Protein AF-A0A937J1R3-F1 (afdb_monomer_lite)

Secondary structure (DSSP, 8-state):
----TT-EEEETTT--EEE--TTS-------TTPEEEEE-TTB--EEEEPPTT--SS---------B-----------S-SSHHHHHHHHHHPPPPPPHHHHHHHHH-HHHHHHHHHHSPP-HHHHHHHHHHHHHHHHHTTTSPPPPGGG-HHHHHHHHHHHHHTTT----

Sequence (171 aa):
MQPVPYCSITDKVTKRGTISDYFGYFSFVAKKSDTIIFSSVGYKKSSFTIPDTLTTNKYSLIHVMYQDTIMLETFVIYPWPSKEQFAKAFVETPIPNDDYKRAMNNLAREKLNERMEFTAMDGAMNFKWQQQQIQNKLYYAGQYAPNSLLNPFAWAQFIKAWKRGDFKSNK

Radius of gyration: 43.8 Å; chains: 1; bounding box: 57×66×116 Å

Structure (mmCIF, N/CA/C/O backbone):
data_AF-A0A937J1R3-F1
#
_entry.id   AF-A0A937J1R3-F1
#
loop_
_atom_site.group_PDB
_atom_site.id
_atom_site.type_symbol
_atom_site.label_atom_id
_atom_site.label_alt_id
_atom_site.label_comp_id
_atom_site.label_asym_id
_atom_site.label_entity_id
_atom_site.label_seq_id
_atom_site.pdbx_PDB_ins_code
_atom_site.Cartn_x
_atom_site.Cartn_y
_atom_site.Cartn_z
_atom_site.occupancy
_atom_site.B_iso_or_equiv
_atom_site.auth_seq_id
_atom_site.auth_comp_id
_atom_site.auth_asym_id
_atom_site.auth_atom_id
_atom_site.pdbx_PDB_model_num
ATOM 1 N N . MET A 1 1 ? 4.090 6.593 25.241 1.00 72.56 1 MET A N 1
ATOM 2 C CA . MET A 1 1 ? 2.957 6.027 24.477 1.00 72.56 1 MET A CA 1
ATOM 3 C C . MET A 1 1 ? 2.752 6.899 23.257 1.00 72.56 1 MET A C 1
ATOM 5 O O . MET A 1 1 ? 2.648 8.105 23.428 1.00 72.56 1 MET A O 1
ATOM 9 N N . GLN A 1 2 ? 2.780 6.323 22.057 1.00 88.06 2 GLN A N 1
ATOM 10 C CA . GLN A 1 2 ? 2.481 7.049 20.819 1.00 88.06 2 GLN A CA 1
ATOM 11 C C . GLN A 1 2 ? 1.031 6.757 20.409 1.00 88.06 2 GLN A C 1
ATOM 13 O O . GLN A 1 2 ? 0.585 5.622 20.604 1.00 88.06 2 GLN A O 1
ATOM 18 N N . PRO A 1 3 ? 0.289 7.748 19.886 1.00 92.50 3 PRO A N 1
ATOM 19 C CA . PRO A 1 3 ? -1.047 7.508 19.356 1.00 92.50 3 PRO A CA 1
ATOM 20 C C . PRO A 1 3 ? -0.976 6.589 18.132 1.00 92.50 3 PRO A C 1
ATOM 22 O O . PRO A 1 3 ? -0.017 6.648 17.363 1.00 92.50 3 PRO A O 1
ATOM 25 N N . VAL A 1 4 ? -1.997 5.748 17.952 1.00 93.00 4 VAL A N 1
ATOM 26 C CA . VAL A 1 4 ? -2.146 4.901 16.759 1.00 93.00 4 VAL A CA 1
ATOM 27 C C . VAL A 1 4 ? -3.181 5.555 15.836 1.00 93.00 4 VAL A C 1
ATOM 29 O O . VAL A 1 4 ? -4.386 5.422 16.089 1.00 93.00 4 VAL A O 1
ATOM 32 N N . PRO A 1 5 ? -2.745 6.293 14.799 1.00 94.12 5 PRO A N 1
ATOM 33 C CA . PRO A 1 5 ? -3.660 6.931 13.865 1.00 94.12 5 PRO A CA 1
ATOM 34 C C . PRO A 1 5 ? -4.308 5.899 12.942 1.00 94.12 5 PRO A C 1
ATOM 36 O O . PRO A 1 5 ? -3.732 4.841 12.677 1.00 94.12 5 PRO A O 1
ATOM 39 N N . TYR A 1 6 ? -5.498 6.222 12.434 1.00 95.06 6 TYR A N 1
ATOM 40 C CA . TYR A 1 6 ? -6.213 5.430 11.425 1.00 95.06 6 TYR A CA 1
ATOM 41 C C . TYR A 1 6 ? -6.408 3.945 11.784 1.00 95.06 6 TYR A C 1
ATOM 43 O O . TYR A 1 6 ? -6.488 3.077 10.913 1.00 95.06 6 TYR A O 1
ATOM 51 N N . CYS A 1 7 ? -6.502 3.636 13.076 1.00 95.44 7 CYS A N 1
ATOM 52 C CA . CYS A 1 7 ? -6.819 2.304 13.569 1.00 95.44 7 CYS A CA 1
ATOM 53 C C . CYS A 1 7 ? -8.267 1.961 13.207 1.00 95.44 7 CYS A C 1
ATOM 55 O O . CYS A 1 7 ? -9.156 2.791 13.376 1.00 95.44 7 CYS A O 1
ATOM 57 N N . SER A 1 8 ? -8.517 0.741 12.734 1.00 96.62 8 SER A N 1
ATOM 58 C CA . SER A 1 8 ? -9.870 0.242 12.495 1.00 96.62 8 SER A CA 1
ATOM 59 C C . SER A 1 8 ? -10.450 -0.328 13.788 1.0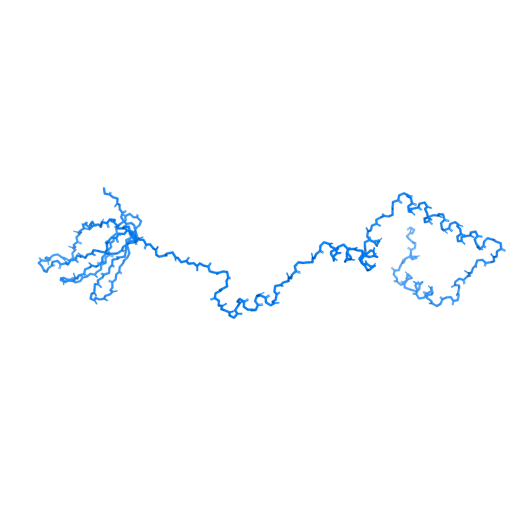0 96.62 8 SER A C 1
ATOM 61 O O . SER A 1 8 ? -9.870 -1.236 14.390 1.00 96.62 8 SER A O 1
ATOM 63 N N . ILE A 1 9 ? -11.603 0.202 14.197 1.00 96.69 9 ILE A N 1
ATOM 64 C CA . ILE A 1 9 ? -12.347 -0.200 15.391 1.00 96.69 9 ILE A CA 1
ATOM 65 C C . ILE A 1 9 ? -13.675 -0.784 14.934 1.00 96.69 9 ILE A C 1
ATOM 67 O O . ILE A 1 9 ? -14.495 -0.072 14.363 1.00 96.69 9 ILE A O 1
ATOM 71 N N . THR A 1 10 ? -13.898 -2.075 15.169 1.00 96.75 10 THR A N 1
ATOM 72 C CA . THR A 1 10 ? -15.092 -2.777 14.677 1.00 96.75 10 THR A CA 1
ATOM 73 C C . THR A 1 10 ? -15.712 -3.636 15.765 1.00 96.75 10 THR A C 1
ATOM 75 O O . THR A 1 10 ? -15.023 -4.407 16.425 1.00 96.75 10 THR A O 1
ATOM 78 N N . ASP A 1 11 ? -17.027 -3.567 15.921 1.00 96.31 11 ASP A N 1
ATOM 79 C CA . ASP A 1 11 ? -17.785 -4.510 16.733 1.00 96.31 11 ASP A CA 1
ATOM 80 C C . ASP A 1 11 ? -17.866 -5.877 16.030 1.00 96.31 11 ASP A C 1
ATOM 82 O O . ASP A 1 11 ? -18.302 -6.009 14.879 1.00 96.31 11 ASP A O 1
ATOM 86 N N . LYS A 1 12 ? -17.442 -6.923 16.742 1.00 94.50 12 LYS A N 1
ATOM 87 C CA . LYS A 1 12 ? -17.405 -8.304 16.259 1.00 94.50 12 LYS A CA 1
ATOM 88 C C . LYS A 1 12 ? -18.774 -8.812 15.805 1.00 94.50 12 LYS A C 1
ATOM 90 O O . LYS A 1 12 ? -18.808 -9.580 14.834 1.00 94.50 12 LYS A O 1
ATOM 95 N N . VAL A 1 13 ? -19.851 -8.423 16.491 1.00 92.44 13 VAL A N 1
ATOM 96 C CA . VAL A 1 13 ? -21.213 -8.930 16.269 1.00 92.44 13 VAL A CA 1
ATOM 97 C C . VAL A 1 13 ? -21.905 -8.122 15.183 1.00 92.44 13 VAL A C 1
ATOM 99 O O . VAL A 1 13 ? -22.279 -8.680 14.154 1.00 92.44 13 VAL A O 1
ATOM 102 N N . THR A 1 14 ? -22.042 -6.808 15.371 1.00 92.88 14 THR A N 1
ATOM 103 C CA . THR A 1 14 ? -22.800 -5.971 14.427 1.00 92.88 14 THR A CA 1
ATOM 104 C C . THR A 1 14 ? -22.035 -5.638 13.149 1.00 92.88 14 THR A C 1
ATOM 106 O O . THR A 1 14 ? -22.639 -5.134 12.202 1.00 92.88 14 THR A O 1
ATOM 109 N N . LYS A 1 15 ? -20.716 -5.890 13.114 1.00 92.06 15 LYS A N 1
ATOM 110 C CA . LYS A 1 15 ? -19.796 -5.482 12.034 1.00 92.06 15 LYS A CA 1
ATOM 111 C C . LYS A 1 15 ? -19.783 -3.976 11.769 1.00 92.06 15 LYS A C 1
ATOM 113 O O . LYS A 1 15 ? -19.233 -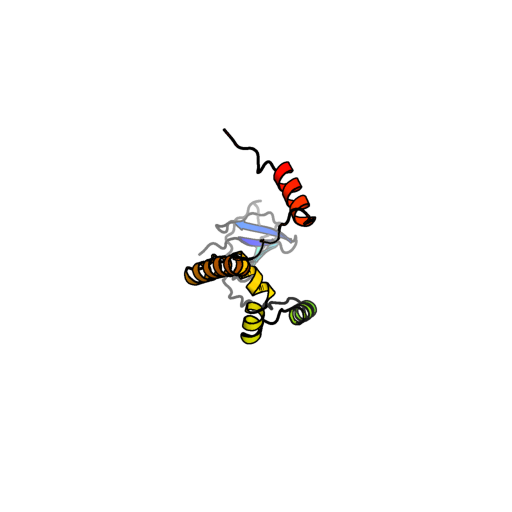3.534 10.764 1.00 92.06 15 LYS A O 1
ATOM 118 N N . ARG A 1 16 ? -20.372 -3.179 12.663 1.00 93.06 16 ARG A N 1
ATOM 119 C CA . ARG A 1 16 ? -20.297 -1.721 12.617 1.00 93.06 16 ARG A CA 1
ATOM 120 C C . ARG A 1 16 ? -18.987 -1.278 13.235 1.00 93.06 16 ARG A C 1
ATOM 122 O O . ARG A 1 16 ? -18.490 -1.896 14.173 1.00 93.06 16 ARG A O 1
ATOM 129 N N . GLY A 1 17 ? -18.433 -0.201 12.712 1.00 94.38 17 GLY A N 1
ATOM 130 C CA . GLY A 1 17 ? -17.140 0.278 13.151 1.00 94.38 17 GLY A CA 1
ATOM 131 C C . GLY A 1 17 ? -16.897 1.722 12.771 1.00 94.38 17 GLY A C 1
ATOM 132 O O . GLY A 1 17 ? -17.712 2.360 12.106 1.00 94.38 17 GLY A O 1
ATOM 133 N N . THR A 1 18 ? -15.758 2.216 13.223 1.00 96.12 18 THR A N 1
ATOM 134 C CA . THR A 1 18 ? -15.219 3.531 12.902 1.00 96.12 18 THR A CA 1
ATOM 135 C C . THR A 1 18 ? -13.706 3.422 12.731 1.00 96.12 18 THR A C 1
ATOM 137 O O . THR A 1 18 ? -13.115 2.351 12.908 1.00 96.12 18 THR A O 1
ATOM 140 N N . ILE A 1 19 ? -13.074 4.532 12.382 1.00 96.75 19 ILE A N 1
ATOM 141 C CA . ILE A 1 19 ? -11.625 4.650 12.255 1.00 96.75 19 ILE A CA 1
ATOM 142 C C . ILE A 1 19 ? -11.159 5.743 13.222 1.00 96.75 19 ILE A C 1
ATOM 144 O O . ILE A 1 19 ? -11.880 6.723 13.423 1.00 96.75 19 ILE A O 1
ATOM 148 N N . SER A 1 20 ? -9.992 5.573 13.849 1.00 96.25 20 SER A N 1
ATOM 149 C CA . SER A 1 20 ? -9.410 6.637 14.674 1.00 96.25 20 SER A CA 1
ATOM 150 C C . SER A 1 20 ? -8.877 7.794 13.824 1.00 96.25 20 SER A C 1
ATOM 152 O O . SER A 1 20 ? -8.454 7.613 12.681 1.00 96.25 20 SER A O 1
ATOM 154 N N . ASP A 1 21 ? -8.894 9.000 14.382 1.00 95.38 21 ASP A N 1
ATOM 155 C CA . ASP A 1 21 ? -8.340 10.182 13.731 1.00 95.38 21 ASP A CA 1
ATOM 156 C C . ASP A 1 21 ? -6.796 10.181 13.721 1.00 95.38 21 ASP A C 1
ATOM 158 O O . ASP A 1 21 ? -6.135 9.232 14.155 1.00 95.38 21 ASP A O 1
ATOM 162 N N . TYR A 1 22 ? -6.206 11.269 13.222 1.00 94.75 22 TYR A N 1
ATOM 163 C CA . TYR A 1 22 ? -4.753 11.458 13.180 1.00 94.75 22 TYR A CA 1
ATOM 164 C C . TYR A 1 22 ? -4.091 11.446 14.573 1.00 94.75 22 TYR A C 1
ATOM 166 O O . TYR A 1 22 ? -2.916 11.111 14.702 1.00 94.75 22 TYR A O 1
ATOM 174 N N . PHE A 1 23 ? -4.835 11.783 15.627 1.00 94.25 23 PHE A N 1
ATOM 175 C CA . PHE A 1 23 ? -4.352 11.801 17.007 1.00 94.25 23 PHE A CA 1
ATOM 176 C C . PHE A 1 23 ? -4.719 10.522 17.782 1.00 94.25 23 PHE A C 1
ATOM 178 O O . PHE A 1 23 ? -4.386 10.403 18.961 1.00 94.25 23 PHE A O 1
ATOM 185 N N . GLY A 1 24 ? -5.355 9.541 17.132 1.00 92.94 24 GLY A N 1
ATOM 186 C CA . GLY A 1 24 ? -5.759 8.272 17.734 1.00 92.94 24 GLY A CA 1
ATOM 187 C C . GLY A 1 24 ? -7.079 8.319 18.513 1.00 92.94 24 GLY A C 1
ATOM 188 O O . GLY A 1 24 ? -7.414 7.337 19.176 1.00 92.94 24 GLY A O 1
ATOM 189 N N . TYR A 1 25 ? -7.849 9.408 18.434 1.00 94.75 25 TYR A N 1
ATOM 190 C CA . TYR A 1 25 ? -9.183 9.476 19.032 1.00 94.75 25 TYR A CA 1
ATOM 191 C C . TYR A 1 25 ? -10.212 8.758 18.165 1.00 94.75 25 TYR A C 1
ATOM 193 O O . TYR A 1 25 ? -10.157 8.792 16.937 1.00 94.75 25 TYR A O 1
ATOM 201 N N . PHE A 1 26 ? -11.188 8.120 18.806 1.00 94.62 26 PHE A N 1
ATOM 202 C CA . PHE A 1 26 ? -12.297 7.462 18.127 1.00 94.62 26 PHE A CA 1
ATOM 203 C C . PHE A 1 26 ? -13.589 7.596 18.934 1.00 94.62 26 PHE A C 1
ATOM 205 O O . PHE A 1 26 ? -13.574 7.748 20.154 1.00 94.62 26 PHE A O 1
ATOM 212 N N . SER A 1 27 ? -14.720 7.523 18.236 1.00 94.00 27 SER A N 1
ATOM 213 C CA . SER A 1 27 ? -16.053 7.497 18.833 1.00 94.00 27 SER A CA 1
ATOM 214 C C . SER A 1 27 ? -16.988 6.694 17.939 1.00 94.00 27 SER A C 1
ATOM 216 O O . SER A 1 27 ? -17.012 6.887 16.722 1.00 94.00 27 SER A O 1
ATOM 218 N N . PHE A 1 28 ? -17.734 5.765 18.530 1.00 93.38 28 PHE A N 1
ATOM 219 C CA . PHE A 1 28 ? -18.759 4.981 17.848 1.00 93.38 28 PHE A CA 1
ATOM 220 C C . PHE A 1 28 ? -19.773 4.445 18.863 1.00 93.38 28 PHE A C 1
ATOM 222 O O . PHE A 1 28 ? -19.544 4.478 20.072 1.00 93.38 28 PHE A O 1
ATOM 229 N N . VAL A 1 29 ? -20.908 3.962 18.363 1.00 92.38 29 VAL A N 1
ATOM 230 C CA . VAL A 1 29 ? -21.985 3.402 19.185 1.00 92.38 29 VAL A CA 1
ATOM 231 C C . VAL A 1 29 ? -21.856 1.880 19.225 1.00 92.38 29 VAL A C 1
ATOM 233 O O . VAL A 1 29 ? -21.828 1.243 18.174 1.00 92.38 29 VAL A O 1
ATOM 236 N N . ALA A 1 30 ? -21.839 1.312 20.430 1.00 92.31 30 ALA A N 1
ATOM 237 C CA . ALA A 1 30 ? -21.831 -0.127 20.695 1.00 92.31 30 ALA A CA 1
ATOM 238 C C . ALA A 1 30 ? -22.806 -0.465 21.831 1.00 92.31 30 ALA A C 1
ATOM 240 O O . ALA A 1 30 ? -23.190 0.418 22.606 1.00 92.31 30 ALA A O 1
ATOM 241 N N . LYS A 1 31 ? -23.224 -1.728 21.936 1.00 91.88 31 LYS A N 1
ATOM 242 C CA . LYS A 1 31 ? -24.050 -2.202 23.049 1.00 91.88 31 LYS A CA 1
ATOM 243 C C . LYS A 1 31 ? -23.170 -2.737 24.174 1.00 91.88 31 LYS A C 1
ATOM 245 O O . LYS A 1 31 ? -21.999 -3.069 24.005 1.00 91.88 31 LYS A O 1
ATOM 250 N N . LYS A 1 32 ? -23.765 -2.818 25.362 1.00 92.50 32 LYS A N 1
ATOM 251 C CA . LYS A 1 32 ? -23.161 -3.517 26.498 1.00 92.50 32 LYS A CA 1
ATOM 252 C C . LYS A 1 32 ? -22.930 -4.982 26.121 1.00 92.50 32 LYS A C 1
ATOM 254 O O . LYS A 1 32 ? -23.735 -5.543 25.380 1.00 92.50 32 LYS A O 1
ATOM 259 N N . SER A 1 33 ? -21.849 -5.570 26.625 1.00 92.81 33 SER A N 1
ATOM 260 C CA . SER A 1 33 ? -21.408 -6.936 26.305 1.00 92.81 33 SER A CA 1
ATOM 261 C C . SER A 1 33 ? -20.906 -7.164 24.870 1.00 92.81 33 SER A C 1
ATOM 263 O O . SER A 1 33 ? -20.482 -8.280 24.570 1.00 92.81 33 SER A O 1
ATOM 265 N N . ASP A 1 34 ? -20.876 -6.147 23.998 1.00 93.94 34 ASP A N 1
ATOM 266 C CA . ASP A 1 34 ? -20.259 -6.285 22.674 1.00 93.94 34 ASP A CA 1
ATOM 267 C C . ASP A 1 34 ? -18.728 -6.382 22.788 1.00 93.94 34 ASP A C 1
ATOM 269 O O . ASP A 1 34 ? -18.089 -5.761 23.648 1.00 93.94 34 ASP A O 1
ATOM 273 N N . THR A 1 35 ? -18.122 -7.156 21.885 1.00 95.31 35 THR A N 1
ATOM 274 C CA . THR A 1 35 ? -16.664 -7.262 21.761 1.00 95.31 35 THR A CA 1
ATOM 275 C C . THR A 1 35 ? -16.173 -6.395 20.616 1.00 95.31 35 THR A C 1
ATOM 277 O O . THR A 1 35 ? -16.472 -6.644 19.447 1.00 95.31 35 THR A O 1
ATOM 280 N N . ILE A 1 36 ? -15.345 -5.418 20.952 1.00 96.00 36 ILE A N 1
ATOM 281 C CA . ILE A 1 36 ? -14.743 -4.477 20.021 1.00 96.00 36 ILE A CA 1
ATOM 282 C C . ILE A 1 36 ? -13.372 -4.996 19.615 1.00 96.00 36 ILE A C 1
ATOM 284 O O . ILE A 1 36 ? -12.574 -5.393 20.460 1.00 96.00 36 ILE A O 1
ATOM 288 N N . ILE A 1 37 ? -13.104 -5.012 18.318 1.00 96.81 37 ILE A N 1
ATOM 289 C CA . ILE A 1 37 ? -11.848 -5.446 17.718 1.00 96.81 37 ILE A CA 1
ATOM 290 C C . ILE A 1 37 ? -11.117 -4.209 17.212 1.00 96.81 37 ILE A C 1
ATOM 292 O O . ILE A 1 37 ? -11.672 -3.427 16.442 1.00 96.81 37 ILE A O 1
ATOM 296 N N . PHE A 1 38 ? -9.859 -4.081 17.614 1.00 96.31 38 PHE A N 1
ATOM 297 C CA . PHE A 1 38 ? -8.938 -3.051 17.163 1.00 96.31 38 PHE A CA 1
ATOM 298 C C . PHE A 1 38 ? -7.894 -3.684 16.248 1.00 96.31 38 PHE A C 1
ATOM 300 O O . PHE A 1 38 ? -7.243 -4.674 16.608 1.00 96.31 38 PHE A O 1
ATOM 307 N N . SER A 1 39 ? -7.721 -3.111 15.061 1.00 94.62 39 SER A N 1
ATOM 308 C CA . SER A 1 39 ? -6.719 -3.555 14.096 1.00 94.62 39 SER A CA 1
ATOM 309 C C . SER A 1 39 ? -6.056 -2.374 13.404 1.00 94.62 39 SER A C 1
ATOM 311 O O . SER A 1 39 ? -6.738 -1.494 12.885 1.00 94.62 39 SER A O 1
ATOM 313 N N . SER A 1 40 ? -4.728 -2.396 13.361 1.00 93.25 40 SER A N 1
ATOM 314 C CA . SER A 1 40 ? -3.903 -1.426 12.648 1.00 93.25 40 SER A CA 1
ATOM 315 C C . SER A 1 40 ? -2.700 -2.143 12.037 1.00 93.25 40 SER A C 1
ATOM 317 O O . SER A 1 40 ? -2.261 -3.174 12.553 1.00 93.25 40 SER A O 1
ATOM 319 N N . VAL A 1 41 ? -2.192 -1.633 10.917 1.00 89.88 41 VAL A N 1
ATOM 320 C CA . VAL A 1 41 ? -1.029 -2.210 10.229 1.00 89.88 41 VAL A CA 1
ATOM 321 C C . VAL A 1 41 ? 0.208 -2.063 11.117 1.00 89.88 41 VAL A C 1
ATOM 323 O O . VAL A 1 41 ? 0.462 -0.988 11.651 1.00 89.88 41 VAL A O 1
ATOM 326 N N . GLY A 1 42 ? 0.971 -3.146 11.287 1.00 89.25 42 GLY A N 1
ATOM 327 C CA . GLY A 1 42 ? 2.144 -3.171 12.171 1.00 89.25 42 GLY A CA 1
ATOM 328 C C . GLY A 1 42 ? 1.821 -3.332 13.662 1.00 89.25 42 GLY A C 1
ATOM 329 O O . GLY A 1 42 ? 2.712 -3.195 14.498 1.00 89.25 42 GLY A O 1
ATOM 330 N N . TYR A 1 43 ? 0.563 -3.620 14.015 1.00 91.81 43 TYR A N 1
ATOM 331 C CA . TYR A 1 43 ? 0.140 -3.900 15.387 1.00 91.81 43 TYR A CA 1
ATOM 332 C C . TYR A 1 43 ? -0.626 -5.218 15.478 1.00 91.81 43 TYR A C 1
ATOM 334 O O . TYR A 1 43 ? -1.396 -5.589 14.588 1.00 91.81 43 TYR A O 1
ATOM 342 N N . LYS A 1 44 ? -0.481 -5.900 16.614 1.00 91.81 44 LYS A N 1
ATOM 343 C CA . LYS A 1 44 ? -1.251 -7.102 16.919 1.00 91.81 44 LYS A CA 1
ATOM 344 C C . LYS A 1 44 ? -2.724 -6.744 17.106 1.00 91.81 44 LYS A C 1
ATOM 346 O O . LYS A 1 44 ? -3.068 -5.830 17.863 1.00 91.81 44 LYS A O 1
ATOM 351 N N . LYS A 1 45 ? -3.611 -7.503 16.453 1.00 93.44 45 LYS A N 1
ATOM 352 C CA . LYS A 1 45 ? -5.060 -7.386 16.670 1.00 93.44 45 LYS A CA 1
ATOM 353 C C . LYS A 1 45 ? -5.375 -7.612 18.145 1.00 93.44 45 LYS A C 1
ATOM 355 O O . LYS A 1 45 ? -4.920 -8.585 18.743 1.00 93.44 45 LYS A O 1
ATOM 360 N N . SER A 1 46 ? -6.169 -6.719 18.714 1.00 94.25 46 SER A N 1
ATOM 361 C CA . SER A 1 46 ? -6.568 -6.768 20.119 1.00 94.25 46 SER A CA 1
ATOM 362 C C . SER A 1 46 ? -8.074 -6.584 20.235 1.00 94.25 46 SER A C 1
ATOM 364 O O . SER A 1 46 ? -8.708 -6.000 19.356 1.00 94.25 46 SER A O 1
ATOM 366 N N . SER A 1 47 ? -8.661 -7.128 21.296 1.00 95.31 47 SER A N 1
ATOM 367 C CA . SER A 1 47 ? -10.099 -7.055 21.531 1.00 95.31 47 SER A CA 1
ATOM 368 C C . SER A 1 47 ? -10.405 -6.548 22.928 1.00 95.31 47 SER A C 1
ATOM 370 O O . SER A 1 47 ? -9.705 -6.901 23.875 1.00 95.31 47 SER A O 1
ATOM 372 N N . PHE A 1 48 ? -11.480 -5.781 23.052 1.00 94.94 48 PHE A N 1
ATOM 373 C CA . PHE A 1 48 ? -12.002 -5.281 24.314 1.00 94.94 48 PHE A CA 1
ATOM 374 C C . PHE A 1 48 ? -13.499 -5.578 24.401 1.00 94.94 48 PHE A C 1
ATOM 376 O O . PHE A 1 48 ? -14.248 -5.234 23.489 1.00 94.94 48 PHE A O 1
ATOM 383 N N . THR A 1 49 ? -13.940 -6.206 25.487 1.00 94.94 49 THR A N 1
ATOM 384 C CA . THR A 1 49 ? -15.364 -6.463 25.729 1.00 94.94 49 THR A CA 1
ATOM 385 C C . THR A 1 49 ? -15.925 -5.383 26.637 1.00 94.94 49 THR A C 1
ATOM 387 O O . THR A 1 49 ? -15.389 -5.141 27.717 1.00 94.94 49 THR A O 1
ATOM 390 N N . ILE A 1 50 ? -17.008 -4.744 26.201 1.00 92.62 50 ILE A N 1
ATOM 391 C CA . ILE A 1 50 ? -17.670 -3.688 26.965 1.00 92.62 50 ILE A CA 1
ATOM 392 C C . ILE A 1 50 ? -18.368 -4.315 28.183 1.00 92.62 50 ILE A C 1
ATOM 394 O O . ILE A 1 50 ? -19.201 -5.205 27.991 1.00 92.62 50 ILE A O 1
ATOM 398 N N . PRO A 1 51 ? -18.087 -3.858 29.420 1.00 91.88 51 PRO A N 1
ATOM 399 C CA . PRO A 1 51 ? -18.758 -4.371 30.612 1.00 91.88 51 PRO A CA 1
ATOM 400 C C . PRO A 1 51 ? -20.281 -4.187 30.558 1.00 91.88 51 PRO A C 1
ATOM 402 O O . PRO A 1 51 ? -20.793 -3.176 30.071 1.00 91.88 51 PRO A O 1
ATOM 405 N N . ASP A 1 52 ? -21.018 -5.152 31.096 1.00 89.75 52 ASP A N 1
ATOM 406 C CA . ASP A 1 52 ? -22.478 -5.112 31.243 1.00 89.75 52 ASP A CA 1
ATOM 407 C C . ASP A 1 52 ? -22.941 -4.228 32.414 1.00 89.75 52 ASP A C 1
ATOM 409 O O . ASP A 1 52 ? -24.042 -3.674 32.388 1.00 89.75 52 ASP A O 1
ATOM 413 N N . THR A 1 53 ? -22.062 -4.011 33.392 1.00 90.56 53 THR A N 1
ATOM 414 C CA . THR A 1 53 ? -22.283 -3.202 34.600 1.00 90.56 53 THR A CA 1
ATOM 415 C C . THR A 1 53 ? -22.286 -1.686 34.375 1.00 90.56 53 THR A C 1
ATOM 417 O O . THR A 1 53 ? -22.439 -0.922 35.328 1.00 90.56 53 THR A O 1
ATOM 420 N N . LEU A 1 54 ? -22.138 -1.212 33.132 1.00 86.44 54 LEU A N 1
ATOM 421 C CA . LEU A 1 54 ? -22.143 0.221 32.833 1.00 86.44 54 LEU A CA 1
ATOM 422 C C . LEU A 1 54 ? -23.497 0.853 33.176 1.00 86.44 54 LEU A C 1
ATOM 424 O O . LEU A 1 54 ? -24.532 0.461 32.637 1.00 86.44 54 LEU A O 1
ATOM 428 N N . THR A 1 55 ? -23.494 1.865 34.039 1.00 85.62 55 THR A N 1
ATOM 429 C CA . THR A 1 55 ? -24.699 2.616 34.428 1.00 85.62 55 THR A CA 1
ATOM 430 C C . THR A 1 55 ? -24.960 3.813 33.515 1.00 85.62 55 THR A C 1
ATOM 432 O O . THR A 1 55 ? -26.108 4.207 33.326 1.00 85.62 55 THR A O 1
ATOM 435 N N . THR A 1 56 ? -23.910 4.372 32.909 1.00 87.44 56 THR A N 1
ATOM 436 C CA . THR A 1 56 ? -23.968 5.548 32.035 1.00 87.44 56 THR A CA 1
ATOM 437 C C . THR A 1 56 ? -23.996 5.183 30.552 1.00 87.44 56 THR A C 1
ATOM 439 O O . THR A 1 56 ? -23.441 4.175 30.123 1.00 87.44 56 THR A O 1
ATOM 442 N N . ASN A 1 57 ? -24.575 6.070 29.737 1.00 86.56 57 ASN A N 1
ATOM 443 C CA . ASN A 1 57 ? -24.619 5.923 28.273 1.00 86.56 57 ASN A CA 1
ATOM 444 C C . ASN A 1 57 ? -23.299 6.294 27.572 1.00 86.56 57 ASN A C 1
ATOM 446 O O . ASN A 1 57 ? -23.188 6.157 26.358 1.00 86.56 57 ASN A O 1
ATOM 450 N N . LYS A 1 58 ? -22.318 6.815 28.316 1.00 87.94 58 LYS A N 1
ATOM 451 C CA . LYS A 1 58 ? -20.987 7.170 27.816 1.00 87.94 58 LYS A CA 1
ATOM 452 C C . LYS A 1 58 ? -19.948 6.344 28.556 1.00 87.94 58 LYS A C 1
ATOM 454 O O . LYS A 1 58 ? -20.043 6.195 29.775 1.00 87.94 58 LYS A O 1
ATOM 459 N N . TYR A 1 59 ? -18.968 5.853 27.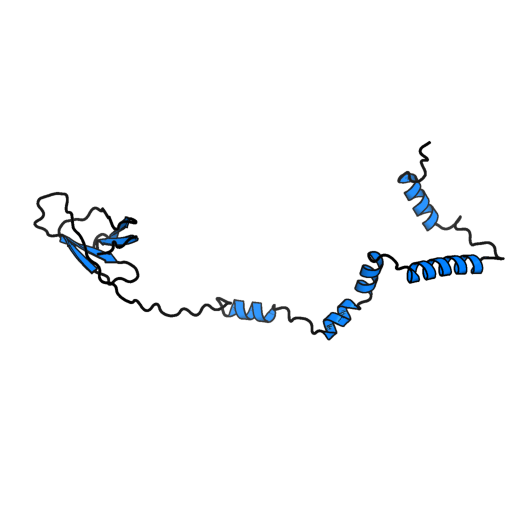811 1.00 89.75 59 TYR A N 1
ATOM 460 C CA . TYR A 1 59 ? -17.840 5.098 28.330 1.00 89.75 59 TYR A CA 1
ATOM 461 C C . TYR A 1 59 ? -16.570 5.548 27.609 1.00 89.75 59 TYR A C 1
ATOM 463 O O . TYR A 1 59 ? -16.527 5.541 26.380 1.00 89.75 59 TYR A O 1
ATOM 471 N N . SER A 1 60 ? -15.563 5.962 28.377 1.00 91.06 60 SER A N 1
ATOM 472 C CA . SER A 1 60 ? -14.265 6.401 27.861 1.00 91.06 60 SER A CA 1
ATOM 473 C C . SER A 1 60 ? -13.205 5.395 28.275 1.00 91.06 60 SER A C 1
ATOM 475 O O . SER A 1 60 ? -13.117 5.038 29.448 1.00 91.06 60 SER A O 1
ATOM 477 N N . LEU A 1 61 ? -12.390 4.958 27.320 1.00 90.94 61 LEU A N 1
ATOM 478 C CA . LEU A 1 61 ? -11.300 4.021 27.557 1.00 90.94 61 LEU A CA 1
ATOM 479 C C . LEU A 1 61 ? -10.075 4.425 26.740 1.00 90.94 61 LEU A C 1
ATOM 481 O O . LEU A 1 61 ? -10.205 5.020 25.671 1.00 90.94 61 LEU A O 1
ATOM 485 N N . ILE A 1 62 ? -8.893 4.062 27.232 1.00 92.62 62 ILE A N 1
ATOM 486 C CA . ILE A 1 62 ? -7.641 4.118 26.475 1.00 92.62 62 ILE A CA 1
ATOM 487 C C . ILE A 1 62 ? -7.239 2.675 26.192 1.00 92.62 62 ILE A C 1
ATOM 489 O O . ILE A 1 62 ? -6.991 1.909 27.121 1.00 92.62 62 ILE A O 1
ATOM 493 N N . HIS A 1 63 ? -7.191 2.303 24.914 1.00 93.81 63 HIS A N 1
ATOM 494 C CA . HIS A 1 63 ? -6.821 0.954 24.492 1.00 93.81 63 HIS A CA 1
ATOM 495 C C . HIS A 1 63 ? -5.388 0.936 23.965 1.00 93.81 63 HIS A C 1
ATOM 497 O O . HIS A 1 63 ? -5.062 1.667 23.031 1.00 93.81 63 HIS A O 1
ATOM 503 N N . VAL A 1 64 ? -4.528 0.107 24.557 1.00 93.44 64 VAL A N 1
ATOM 504 C CA . VAL A 1 64 ? -3.114 0.002 24.169 1.00 93.44 64 VAL A CA 1
ATOM 505 C C . VAL A 1 64 ? -2.930 -1.177 23.218 1.00 93.44 64 VAL A C 1
ATOM 507 O O . VAL A 1 64 ? -3.293 -2.307 23.538 1.00 93.44 64 VAL A O 1
ATOM 510 N N . MET A 1 65 ? -2.333 -0.916 22.055 1.00 92.88 65 MET A N 1
ATOM 511 C CA . MET A 1 65 ? -1.971 -1.941 21.074 1.00 92.88 65 MET A CA 1
ATOM 512 C C . MET A 1 65 ? -0.466 -2.206 21.104 1.00 92.88 65 MET A C 1
ATOM 514 O O . MET A 1 65 ? 0.335 -1.280 21.228 1.00 92.88 65 MET A O 1
ATOM 518 N N . TYR A 1 66 ? -0.081 -3.470 20.944 1.00 91.19 66 TYR A N 1
ATOM 519 C CA . TYR A 1 66 ? 1.319 -3.879 20.849 1.00 91.19 66 TYR A CA 1
ATOM 520 C C . TYR A 1 6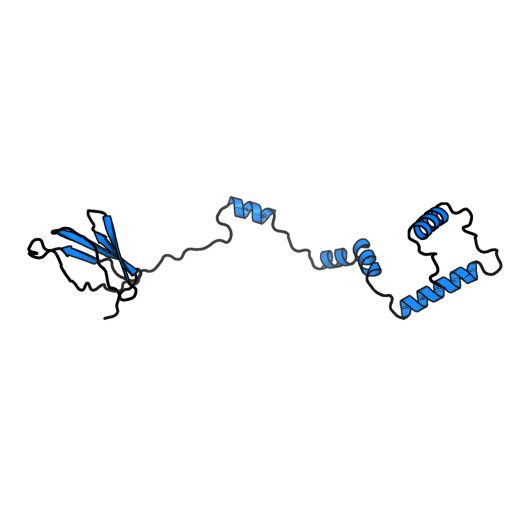6 ? 1.754 -3.933 19.388 1.00 91.19 66 TYR A C 1
ATOM 522 O O . TYR A 1 66 ? 1.012 -4.449 18.548 1.00 91.19 66 TYR A O 1
ATOM 530 N N . GLN A 1 67 ? 2.938 -3.399 19.092 1.00 88.44 67 GLN A N 1
ATOM 531 C CA . GLN A 1 67 ? 3.537 -3.501 17.764 1.00 88.44 67 GLN A CA 1
ATOM 532 C C . GLN A 1 67 ? 3.845 -4.965 17.446 1.00 88.44 67 GLN A C 1
ATOM 534 O O . GLN A 1 67 ? 4.319 -5.708 18.304 1.00 88.44 67 GLN A O 1
ATOM 539 N N . ASP A 1 68 ? 3.546 -5.359 16.216 1.00 83.50 68 ASP A N 1
ATOM 540 C CA . ASP A 1 68 ? 3.831 -6.682 15.682 1.00 83.50 68 ASP A CA 1
ATOM 541 C C . ASP A 1 68 ? 4.494 -6.513 14.319 1.00 83.50 68 ASP A C 1
ATOM 543 O O . ASP A 1 68 ? 3.992 -5.799 13.444 1.00 83.50 68 ASP A O 1
ATOM 547 N N . THR A 1 69 ? 5.645 -7.150 14.145 1.00 74.12 69 THR A N 1
ATOM 548 C CA . THR A 1 69 ? 6.351 -7.184 12.869 1.00 74.12 69 THR A CA 1
ATOM 549 C C . THR A 1 69 ? 5.621 -8.145 11.946 1.00 74.12 69 THR A C 1
ATOM 551 O O . THR A 1 69 ? 5.937 -9.332 11.879 1.00 74.12 69 THR A O 1
ATOM 554 N N . ILE A 1 70 ? 4.628 -7.632 11.221 1.00 68.44 70 ILE A N 1
ATOM 555 C CA . ILE A 1 70 ? 4.037 -8.372 10.110 1.00 68.44 70 ILE A CA 1
ATOM 556 C C . ILE A 1 70 ? 5.074 -8.386 8.987 1.00 68.44 70 ILE A C 1
ATOM 558 O O . ILE A 1 70 ? 5.315 -7.371 8.333 1.00 68.44 70 ILE A O 1
ATOM 562 N N . MET A 1 71 ? 5.687 -9.545 8.767 1.00 68.31 71 MET A N 1
ATOM 563 C CA . MET A 1 71 ? 6.458 -9.805 7.557 1.00 68.31 71 MET A CA 1
ATOM 564 C C . MET A 1 71 ? 5.455 -9.937 6.413 1.00 68.31 71 MET A C 1
ATOM 566 O O . MET A 1 71 ? 4.779 -10.956 6.287 1.00 68.31 71 MET A O 1
ATOM 570 N N . LEU A 1 72 ? 5.294 -8.872 5.627 1.00 75.75 72 LEU A N 1
ATOM 571 C CA . LEU A 1 72 ? 4.509 -8.937 4.400 1.00 75.75 72 LEU A CA 1
ATOM 572 C C . LEU A 1 72 ? 5.204 -9.902 3.439 1.00 75.75 72 LEU A C 1
ATOM 574 O O . LEU A 1 72 ? 6.420 -9.832 3.261 1.00 75.75 72 LEU A O 1
ATOM 578 N N . GLU A 1 73 ? 4.438 -10.802 2.828 1.00 73.31 73 GLU A N 1
ATOM 579 C CA . GLU A 1 73 ? 4.980 -11.674 1.793 1.00 73.31 73 GLU A CA 1
ATOM 580 C C . GLU A 1 73 ? 5.489 -10.827 0.623 1.00 73.31 73 GLU A C 1
ATOM 582 O O . GLU A 1 73 ? 4.824 -9.893 0.165 1.00 73.31 73 GLU A O 1
ATOM 587 N N . THR A 1 74 ? 6.689 -11.146 0.140 1.00 75.44 74 THR A N 1
ATOM 588 C CA . THR A 1 74 ? 7.259 -10.485 -1.031 1.00 75.44 74 THR A CA 1
ATOM 589 C C . THR A 1 74 ? 6.396 -10.802 -2.244 1.00 75.44 74 THR A C 1
ATOM 591 O O . THR A 1 74 ? 6.350 -11.940 -2.706 1.00 75.44 74 THR A O 1
ATOM 594 N N . PHE A 1 75 ? 5.736 -9.787 -2.792 1.00 79.50 75 PHE A N 1
ATOM 595 C CA . PHE A 1 75 ? 5.010 -9.929 -4.044 1.00 79.50 75 PHE A CA 1
ATOM 596 C C . PHE A 1 75 ? 5.952 -9.659 -5.223 1.00 79.50 75 PHE A C 1
ATOM 598 O O . PHE A 1 75 ? 6.494 -8.560 -5.359 1.00 79.50 75 PHE A O 1
ATOM 605 N N . VAL A 1 76 ? 6.161 -10.658 -6.084 1.00 80.12 76 VAL A N 1
ATOM 606 C CA . VAL A 1 76 ? 6.949 -10.498 -7.315 1.00 80.12 76 VAL A CA 1
ATOM 607 C C . VAL A 1 76 ? 6.049 -9.896 -8.391 1.00 80.12 76 VAL A C 1
ATOM 609 O O . VAL A 1 76 ? 5.191 -10.572 -8.954 1.00 80.12 76 VAL A O 1
ATOM 612 N N . ILE A 1 77 ? 6.237 -8.606 -8.671 1.00 77.25 77 ILE A N 1
ATOM 613 C CA . ILE A 1 77 ? 5.538 -7.923 -9.762 1.00 77.25 77 ILE A CA 1
ATOM 614 C C . ILE A 1 77 ? 6.222 -8.301 -11.076 1.00 77.25 77 ILE A C 1
ATOM 616 O O . ILE A 1 77 ? 7.379 -7.949 -11.306 1.00 77.25 77 ILE A O 1
ATOM 620 N N . TYR A 1 78 ? 5.498 -8.990 -11.954 1.00 78.69 78 TYR A N 1
ATOM 621 C CA . TYR A 1 78 ? 5.934 -9.197 -13.330 1.00 78.69 78 TYR A CA 1
ATOM 622 C C . TYR A 1 78 ? 5.487 -8.023 -14.210 1.00 78.69 78 TYR A C 1
ATOM 624 O O . TYR A 1 78 ? 4.387 -7.502 -14.016 1.00 78.69 78 TYR A O 1
ATOM 632 N N . PRO A 1 79 ? 6.282 -7.632 -15.222 1.00 76.75 79 PRO A N 1
ATOM 633 C CA . PRO A 1 79 ? 5.878 -6.609 -16.189 1.00 76.75 79 PRO A CA 1
ATOM 634 C C . PRO A 1 79 ? 4.642 -7.017 -17.009 1.00 76.75 79 PRO A C 1
ATOM 636 O O . PRO A 1 79 ? 3.969 -6.155 -17.566 1.00 76.75 79 PRO A O 1
ATOM 639 N N . TRP A 1 80 ? 4.320 -8.315 -17.056 1.00 78.94 80 TRP A N 1
ATOM 640 C CA . TRP A 1 80 ? 3.179 -8.855 -17.790 1.00 78.94 80 TRP A CA 1
ATOM 641 C C . TRP A 1 80 ? 2.236 -9.608 -16.836 1.00 78.94 80 TRP A C 1
ATOM 643 O O . TRP A 1 80 ? 2.618 -10.662 -16.324 1.00 78.94 80 TRP A O 1
ATOM 653 N N . PRO A 1 81 ? 1.016 -9.092 -16.590 1.00 70.56 81 PRO A N 1
ATOM 654 C CA . PRO A 1 81 ? 0.057 -9.701 -15.667 1.00 70.56 81 PRO A CA 1
ATOM 655 C C . PRO A 1 81 ? -0.460 -11.085 -16.089 1.00 70.56 81 PRO A C 1
ATOM 657 O O . PRO A 1 81 ? -0.914 -11.844 -15.235 1.00 70.56 81 PRO A O 1
ATOM 660 N N . SER A 1 82 ? -0.422 -11.430 -17.384 1.00 83.38 82 SER A N 1
ATOM 661 C CA . SER A 1 82 ? -0.881 -12.733 -17.884 1.00 83.38 82 SER A CA 1
ATOM 662 C C . SER A 1 82 ? 0.072 -13.362 -18.904 1.00 83.38 82 SER A C 1
ATOM 664 O O . SER A 1 82 ? 0.806 -12.678 -19.621 1.00 83.38 82 SER A O 1
ATOM 666 N N . LYS A 1 83 ? 0.017 -14.697 -19.013 1.00 83.00 83 LYS A N 1
ATOM 667 C CA . LYS A 1 83 ? 0.778 -15.474 -20.008 1.00 83.00 83 LYS A CA 1
ATOM 668 C C . LYS A 1 83 ? 0.472 -15.034 -21.444 1.00 83.00 83 LYS A C 1
ATOM 670 O O . LYS A 1 83 ? 1.369 -14.991 -22.279 1.00 83.00 83 LYS A O 1
ATOM 675 N N . GLU A 1 84 ? -0.785 -14.702 -21.723 1.00 85.31 84 GLU A N 1
ATOM 676 C CA . GLU A 1 84 ? -1.231 -14.237 -23.040 1.00 85.31 84 GLU A CA 1
ATOM 677 C C . GLU A 1 84 ? -0.648 -12.864 -23.380 1.00 85.31 84 GLU A C 1
ATOM 679 O O . GLU A 1 84 ? -0.168 -12.657 -24.492 1.00 85.31 84 GLU A O 1
ATOM 684 N N . GLN A 1 85 ? -0.626 -11.944 -22.410 1.00 83.81 85 GLN A N 1
ATOM 685 C CA . GLN A 1 85 ? -0.019 -10.625 -22.586 1.00 83.81 85 GLN A CA 1
ATOM 686 C C . GLN A 1 85 ? 1.491 -10.725 -22.796 1.00 83.81 85 GLN A C 1
ATOM 688 O O . GLN A 1 85 ? 2.019 -10.028 -23.656 1.00 83.81 85 GLN A O 1
ATOM 693 N N . PHE A 1 86 ? 2.170 -11.632 -22.086 1.00 86.12 86 PHE A N 1
ATOM 694 C CA . PHE A 1 86 ? 3.573 -11.937 -22.357 1.00 86.12 86 PHE A CA 1
ATOM 695 C C . PHE A 1 86 ? 3.773 -12.463 -23.782 1.00 86.12 86 PHE A C 1
ATOM 697 O O . PHE A 1 86 ? 4.639 -11.960 -24.486 1.00 86.12 86 PHE A O 1
ATOM 704 N N . ALA A 1 87 ? 2.971 -13.436 -24.230 1.00 86.75 87 ALA A N 1
ATOM 705 C CA . ALA A 1 87 ? 3.099 -13.999 -25.575 1.00 86.75 87 ALA A CA 1
ATOM 706 C C . ALA A 1 87 ? 2.879 -12.937 -26.661 1.00 86.75 87 ALA A C 1
ATOM 708 O O . ALA A 1 87 ? 3.662 -12.850 -27.605 1.00 86.75 87 ALA A O 1
ATOM 709 N N . LYS A 1 88 ? 1.857 -12.090 -26.495 1.00 86.94 88 LYS A N 1
ATOM 710 C CA . LYS A 1 88 ? 1.583 -10.973 -27.400 1.00 86.94 88 LYS A CA 1
ATOM 711 C C . LYS A 1 88 ? 2.741 -9.979 -27.422 1.00 86.94 88 LYS A C 1
ATOM 713 O O . LYS A 1 88 ? 3.265 -9.689 -28.491 1.00 86.94 88 LYS A O 1
ATOM 718 N N . ALA A 1 89 ? 3.177 -9.511 -26.253 1.00 84.00 89 ALA A N 1
ATOM 719 C CA . ALA A 1 89 ? 4.291 -8.577 -26.148 1.00 84.00 89 ALA A CA 1
ATOM 720 C C . ALA A 1 89 ? 5.573 -9.171 -26.739 1.00 84.00 89 ALA A C 1
ATOM 722 O O . ALA A 1 89 ? 6.266 -8.491 -27.479 1.00 84.00 89 ALA A O 1
ATOM 723 N N . PHE A 1 90 ? 5.867 -10.443 -26.480 1.00 86.62 90 PHE A N 1
ATOM 724 C CA . PHE A 1 90 ? 7.038 -11.130 -27.017 1.00 86.62 90 PHE A CA 1
ATOM 725 C C . PHE A 1 90 ? 7.027 -11.197 -28.550 1.00 86.62 90 PHE A C 1
ATOM 727 O O . PHE A 1 90 ? 8.052 -10.943 -29.175 1.00 86.62 90 PHE A O 1
ATOM 734 N N . VAL A 1 91 ? 5.873 -11.491 -29.157 1.00 88.94 91 VAL A N 1
ATOM 735 C CA . VAL A 1 91 ? 5.718 -11.527 -30.621 1.00 88.94 91 VAL A CA 1
ATOM 736 C C . VAL A 1 91 ? 5.771 -10.125 -31.235 1.00 88.94 91 VAL A C 1
ATOM 738 O O . VAL A 1 91 ? 6.373 -9.937 -32.287 1.00 88.94 91 VAL A O 1
ATOM 741 N N . GLU A 1 92 ? 5.145 -9.141 -30.592 1.00 88.62 92 GLU A N 1
ATOM 742 C CA . GLU A 1 92 ? 5.029 -7.770 -31.104 1.00 88.62 92 GLU A CA 1
ATOM 743 C C . GLU A 1 92 ? 6.236 -6.885 -30.762 1.00 88.62 92 GLU A C 1
ATOM 745 O O . GLU A 1 92 ? 6.327 -5.764 -31.263 1.00 88.62 92 GLU A O 1
ATOM 750 N N . THR A 1 93 ? 7.163 -7.355 -29.919 1.00 85.31 93 THR A N 1
ATOM 751 C CA . THR A 1 93 ? 8.325 -6.564 -29.501 1.00 85.31 93 THR A CA 1
ATOM 752 C C . THR A 1 93 ? 9.180 -6.230 -30.725 1.00 85.31 93 THR A C 1
ATOM 754 O O . THR A 1 93 ? 9.744 -7.137 -31.347 1.00 85.31 93 THR A O 1
ATOM 757 N N . PRO A 1 94 ? 9.331 -4.938 -31.076 1.00 82.44 94 PRO A N 1
ATOM 758 C CA . PRO A 1 94 ? 10.190 -4.550 -32.177 1.00 82.44 94 PRO A CA 1
ATOM 759 C C . PRO A 1 94 ? 11.637 -4.842 -31.790 1.00 82.44 94 PRO A C 1
ATOM 761 O O . PRO A 1 94 ? 12.183 -4.255 -30.855 1.00 82.44 94 PRO A O 1
ATOM 764 N N . ILE A 1 95 ? 12.267 -5.758 -32.521 1.00 83.00 95 ILE A N 1
ATOM 765 C CA . ILE A 1 95 ? 13.686 -6.051 -32.346 1.00 83.00 95 ILE A CA 1
ATOM 766 C C . ILE A 1 95 ? 14.466 -4.844 -32.883 1.00 83.00 95 ILE A C 1
ATOM 768 O O . ILE A 1 95 ? 14.277 -4.478 -34.050 1.00 83.00 95 ILE A O 1
ATOM 772 N N . PRO A 1 96 ? 15.327 -4.205 -32.071 1.00 83.50 96 PRO A N 1
ATOM 773 C CA . PRO A 1 96 ? 16.148 -3.100 -32.539 1.00 83.50 96 PRO A CA 1
ATOM 774 C C . PRO A 1 96 ? 16.958 -3.508 -33.771 1.00 83.50 96 PRO A C 1
ATOM 776 O O . PRO A 1 96 ? 17.502 -4.610 -33.843 1.00 83.50 96 PRO A O 1
ATOM 779 N N . ASN A 1 97 ? 17.041 -2.611 -34.754 1.00 83.00 97 ASN A N 1
ATOM 780 C CA . ASN A 1 97 ? 17.905 -2.835 -35.905 1.00 83.00 97 ASN A CA 1
ATOM 781 C C . ASN A 1 97 ? 19.366 -2.877 -35.455 1.00 83.00 97 ASN A C 1
ATOM 783 O O . ASN A 1 97 ? 19.812 -1.994 -34.724 1.00 83.00 97 ASN A O 1
ATOM 787 N N . ASP A 1 98 ? 20.102 -3.857 -35.971 1.00 86.31 98 ASP A N 1
ATOM 788 C CA . ASP A 1 98 ? 21.559 -3.889 -35.888 1.00 86.31 98 ASP A CA 1
ATOM 789 C C . ASP A 1 98 ? 22.167 -2.612 -36.500 1.00 86.31 98 ASP A C 1
ATOM 791 O O . ASP A 1 98 ? 21.587 -1.992 -37.403 1.00 86.31 98 ASP A O 1
ATOM 795 N N . ASP A 1 99 ? 23.349 -2.230 -36.026 1.00 83.19 99 ASP A N 1
ATOM 796 C CA . ASP A 1 99 ? 24.082 -1.039 -36.443 1.00 83.19 99 ASP A CA 1
ATOM 797 C C . ASP A 1 99 ? 24.288 -1.010 -37.964 1.00 83.19 99 ASP A C 1
ATOM 799 O O . ASP A 1 99 ? 24.127 0.043 -38.590 1.00 83.19 99 ASP A O 1
ATOM 803 N N . TYR A 1 100 ? 24.531 -2.172 -38.582 1.00 84.69 100 TYR A N 1
ATOM 804 C CA . TYR A 1 100 ? 24.632 -2.303 -40.037 1.00 84.69 100 TYR A CA 1
ATOM 805 C C . TYR A 1 100 ? 23.314 -1.969 -40.754 1.00 84.69 100 TYR A C 1
ATOM 807 O O . TYR A 1 100 ? 23.292 -1.177 -41.699 1.00 84.69 100 TYR A O 1
ATOM 815 N N . LYS A 1 101 ? 22.182 -2.508 -40.279 1.00 85.62 101 LYS A N 1
ATOM 816 C CA . LYS A 1 101 ? 20.854 -2.208 -40.845 1.00 85.62 101 LYS A CA 1
ATOM 817 C C . LYS A 1 101 ? 20.481 -0.741 -40.646 1.00 85.62 101 LYS A C 1
ATOM 819 O O . LYS A 1 101 ? 19.907 -0.126 -41.543 1.00 85.62 101 LYS A O 1
ATOM 824 N N . ARG A 1 102 ? 20.837 -0.153 -39.500 1.00 85.31 102 ARG A N 1
ATOM 825 C CA . ARG A 1 102 ? 20.651 1.279 -39.230 1.00 85.31 102 ARG A CA 1
ATOM 826 C C . ARG A 1 102 ? 21.458 2.138 -40.204 1.00 85.31 102 ARG A C 1
ATOM 828 O O . ARG A 1 102 ? 20.921 3.109 -40.734 1.00 85.31 102 ARG A O 1
ATOM 835 N N . ALA A 1 103 ? 22.713 1.776 -40.471 1.00 84.19 103 ALA A N 1
ATOM 836 C CA . ALA A 1 103 ? 23.544 2.456 -41.460 1.00 84.19 103 ALA A CA 1
ATOM 837 C C . ALA A 1 103 ? 22.934 2.356 -42.866 1.00 84.19 103 ALA A C 1
ATOM 839 O O . ALA A 1 103 ? 22.759 3.379 -43.523 1.00 84.19 103 ALA A O 1
ATOM 840 N N . MET A 1 104 ? 22.514 1.160 -43.286 1.00 86.06 104 MET A N 1
ATOM 841 C CA . MET A 1 104 ? 21.878 0.950 -44.590 1.00 86.06 104 MET A CA 1
ATOM 842 C C . MET A 1 104 ? 20.594 1.777 -44.752 1.00 86.06 104 MET A C 1
ATOM 844 O O . MET A 1 104 ? 20.413 2.440 -45.770 1.00 86.06 104 MET A O 1
ATOM 848 N N . ASN A 1 105 ? 19.738 1.820 -43.726 1.00 84.88 105 ASN A N 1
ATOM 849 C CA . ASN A 1 105 ? 18.521 2.639 -43.735 1.00 84.88 105 ASN A CA 1
ATOM 850 C C . ASN A 1 105 ? 18.824 4.145 -43.809 1.00 84.88 105 ASN A C 1
ATOM 852 O O . ASN A 1 105 ? 18.106 4.887 -44.474 1.00 84.88 105 ASN A O 1
ATOM 856 N N . ASN A 1 106 ? 19.902 4.606 -43.169 1.00 82.25 106 ASN A N 1
ATOM 857 C CA . ASN A 1 106 ? 20.345 6.000 -43.259 1.00 82.25 106 ASN A CA 1
ATOM 858 C C . ASN A 1 106 ? 20.940 6.355 -44.631 1.00 82.25 106 ASN A C 1
ATOM 860 O O . ASN A 1 106 ? 20.850 7.512 -45.042 1.00 82.25 106 ASN A O 1
ATOM 864 N N . LEU A 1 107 ? 21.545 5.383 -45.321 1.00 84.50 107 LEU A N 1
ATOM 865 C CA . LEU A 1 107 ? 22.066 5.524 -46.685 1.00 84.50 107 LEU A CA 1
ATOM 866 C C . LEU A 1 107 ? 21.013 5.250 -47.769 1.00 84.50 107 LEU A C 1
ATOM 868 O O . LEU A 1 107 ? 21.315 5.395 -48.956 1.00 84.50 107 LEU A O 1
ATOM 872 N N . ALA A 1 108 ? 19.789 4.866 -47.398 1.00 88.12 108 ALA A N 1
ATOM 873 C CA . ALA A 1 108 ? 18.720 4.632 -48.355 1.00 88.12 108 ALA A CA 1
ATOM 874 C C . ALA A 1 108 ? 18.513 5.877 -49.228 1.00 88.12 108 ALA A C 1
ATOM 876 O O . ALA A 1 108 ? 18.472 7.008 -48.735 1.00 88.12 108 ALA A O 1
ATOM 877 N N . ARG A 1 109 ? 18.382 5.670 -50.545 1.00 79.25 109 ARG A N 1
ATOM 878 C CA . ARG A 1 109 ? 18.344 6.763 -51.527 1.00 79.25 109 ARG A CA 1
ATOM 879 C C . ARG A 1 109 ? 17.240 7.777 -51.228 1.00 79.25 109 ARG A C 1
ATOM 881 O O . ARG A 1 109 ? 17.466 8.969 -51.384 1.00 79.25 109 ARG A O 1
ATOM 888 N N . GLU A 1 110 ? 16.091 7.308 -50.753 1.00 79.56 110 GLU A N 1
ATOM 889 C CA . GLU A 1 110 ? 14.972 8.152 -50.325 1.00 79.56 110 GLU A CA 1
ATOM 890 C C . GLU A 1 110 ? 15.362 9.080 -49.169 1.00 79.56 110 GLU A C 1
ATOM 892 O O . GLU A 1 110 ? 15.133 10.283 -49.250 1.00 79.56 110 GLU A O 1
ATOM 897 N N . LYS A 1 111 ? 16.043 8.555 -48.141 1.00 81.75 111 LYS A N 1
ATOM 898 C CA . LYS A 1 111 ? 16.512 9.341 -46.991 1.00 81.75 111 LYS A CA 1
ATOM 899 C C . LYS A 1 111 ? 17.612 10.327 -47.355 1.00 81.75 111 LYS A C 1
ATOM 901 O O . LYS A 1 111 ? 17.650 11.426 -46.808 1.00 81.75 111 LYS A O 1
ATOM 906 N N . LEU A 1 112 ? 18.490 9.963 -48.287 1.00 82.25 112 LEU A N 1
ATOM 907 C CA . LEU A 1 112 ? 19.497 10.883 -48.813 1.00 82.25 112 LEU A CA 1
ATOM 908 C C . LEU A 1 112 ? 18.860 11.999 -49.647 1.00 82.25 112 LEU A C 1
ATOM 910 O O . LEU A 1 112 ? 19.243 13.152 -49.486 1.00 82.25 112 LEU A O 1
ATOM 914 N N . ASN A 1 113 ? 17.877 11.680 -50.493 1.00 81.44 113 ASN A N 1
ATOM 915 C CA . ASN A 1 113 ? 17.152 12.674 -51.285 1.00 81.44 113 ASN A CA 1
ATOM 916 C C . ASN A 1 113 ? 16.370 13.650 -50.389 1.00 81.44 113 ASN A C 1
ATOM 918 O O . ASN A 1 113 ? 16.485 14.855 -50.583 1.00 81.44 113 ASN A O 1
ATOM 922 N N . GLU A 1 114 ? 15.658 13.141 -49.377 1.00 83.62 114 GLU A N 1
ATOM 923 C CA . GLU A 1 114 ? 14.957 13.949 -48.366 1.00 83.62 114 GLU A CA 1
ATOM 924 C C . GLU A 1 114 ? 15.938 14.893 -47.653 1.00 83.62 114 GLU A C 1
ATOM 926 O O . GLU A 1 114 ? 15.712 16.095 -47.565 1.00 83.62 114 GLU A O 1
ATOM 931 N N . ARG A 1 115 ? 17.096 14.383 -47.211 1.00 81.69 115 ARG A N 1
ATOM 932 C CA . ARG A 1 115 ? 18.126 15.222 -46.579 1.00 81.69 115 ARG A CA 1
ATOM 933 C C . ARG A 1 115 ? 18.700 16.265 -47.534 1.00 81.69 115 ARG A C 1
ATOM 935 O O . ARG A 1 115 ? 18.933 17.387 -47.099 1.00 81.69 115 ARG A O 1
ATOM 942 N N . MET A 1 116 ? 18.926 15.929 -48.803 1.00 79.88 116 MET A N 1
ATOM 943 C CA . MET A 1 116 ? 19.430 16.881 -49.801 1.00 79.88 116 MET A CA 1
ATOM 944 C C . MET A 1 116 ? 18.456 18.036 -50.060 1.00 79.88 116 MET A C 1
ATOM 946 O O . MET A 1 116 ? 18.914 19.128 -50.371 1.00 79.88 116 MET A O 1
ATOM 950 N N . GLU A 1 117 ? 17.147 17.826 -49.912 1.00 79.88 117 GLU A N 1
ATOM 951 C CA . GLU A 1 117 ? 16.141 18.879 -50.097 1.00 79.88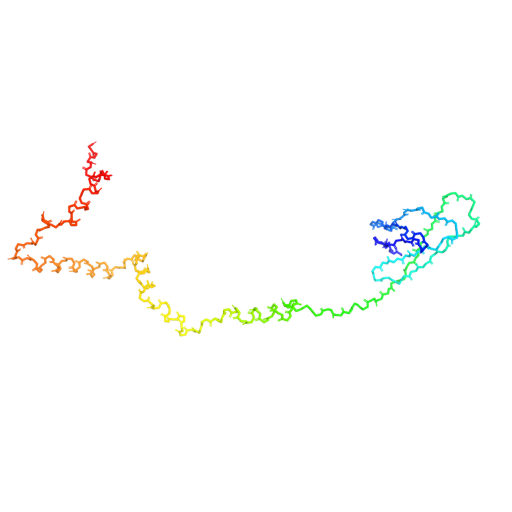 117 GLU A CA 1
ATOM 952 C C . GLU A 1 117 ? 16.198 19.948 -48.992 1.00 79.88 117 GLU A C 1
ATOM 954 O O . GLU A 1 117 ? 16.050 21.137 -49.268 1.00 79.88 117 GLU A O 1
ATOM 959 N N . PHE A 1 118 ? 16.476 19.540 -47.749 1.00 78.31 118 PHE A N 1
ATOM 960 C CA . PHE A 1 118 ? 16.526 20.444 -46.591 1.00 78.31 118 PHE A CA 1
ATOM 961 C C . PHE A 1 118 ? 17.938 20.913 -46.215 1.00 78.31 118 PHE A C 1
ATOM 963 O O . PHE A 1 118 ? 18.089 21.818 -45.392 1.00 78.31 118 PHE A O 1
ATOM 970 N N . THR A 1 119 ? 18.984 20.313 -46.786 1.00 82.31 119 THR A N 1
ATOM 971 C CA . THR A 1 119 ? 20.373 20.702 -46.508 1.00 82.31 119 THR A CA 1
ATOM 972 C C . THR A 1 119 ? 20.799 21.799 -47.476 1.00 82.31 119 THR A C 1
ATOM 974 O O . THR A 1 119 ? 20.823 21.594 -48.688 1.00 82.31 119 THR A O 1
ATOM 977 N N . ALA A 1 120 ? 21.177 22.965 -46.947 1.00 81.94 120 ALA A N 1
ATOM 978 C CA . ALA A 1 120 ? 21.736 24.037 -47.762 1.00 81.94 120 ALA A CA 1
ATOM 979 C C . ALA A 1 120 ? 23.036 23.586 -48.447 1.00 81.94 120 ALA A C 1
ATOM 981 O O . ALA A 1 120 ? 23.867 22.896 -47.854 1.00 81.94 120 ALA A O 1
ATOM 982 N N . MET A 1 121 ? 23.222 24.006 -49.698 1.00 82.94 121 MET A N 1
ATOM 983 C CA . MET A 1 121 ? 24.451 23.735 -50.439 1.00 82.94 121 MET A CA 1
ATOM 984 C C . MET A 1 121 ? 25.632 24.436 -49.755 1.00 82.94 121 MET A C 1
ATOM 986 O O . MET A 1 121 ? 25.570 25.632 -49.462 1.00 82.94 121 MET A O 1
ATOM 990 N N . ASP A 1 122 ? 26.717 23.702 -49.519 1.00 85.56 122 ASP A N 1
ATOM 991 C CA . ASP A 1 122 ? 27.972 24.259 -49.025 1.00 85.56 122 ASP A CA 1
ATOM 992 C C . ASP A 1 122 ? 28.693 25.057 -50.133 1.00 85.56 122 ASP A C 1
ATOM 994 O O . ASP A 1 122 ? 28.263 25.107 -51.290 1.00 85.56 122 ASP A O 1
ATOM 998 N N . GLY A 1 123 ? 29.800 25.724 -49.793 1.00 86.00 123 GLY A N 1
ATOM 999 C CA . GLY A 1 123 ? 30.545 26.549 -50.752 1.00 86.00 123 GLY A CA 1
ATOM 1000 C C . GLY A 1 123 ? 31.026 25.775 -51.990 1.00 86.00 123 GLY A C 1
ATOM 1001 O O . GLY A 1 123 ? 30.956 26.292 -53.106 1.00 86.00 123 GLY A O 1
ATOM 1002 N N . ALA A 1 124 ? 31.456 24.521 -51.818 1.00 88.56 124 ALA A N 1
ATOM 1003 C CA . ALA A 1 124 ? 31.941 23.677 -52.909 1.00 88.56 124 ALA A CA 1
ATOM 1004 C C . ALA A 1 124 ? 30.800 23.206 -53.826 1.00 88.56 124 ALA A C 1
ATOM 1006 O O . ALA A 1 124 ? 30.936 23.213 -55.052 1.00 88.56 124 ALA A O 1
ATOM 1007 N N . MET A 1 125 ? 29.656 22.841 -53.249 1.00 85.75 125 MET A N 1
ATOM 1008 C CA . MET A 1 125 ? 28.442 22.480 -53.972 1.00 85.75 125 MET A CA 1
ATOM 1009 C C . MET A 1 125 ? 27.883 23.676 -54.739 1.00 85.75 125 MET A C 1
ATOM 1011 O O . MET A 1 125 ? 27.532 23.520 -55.907 1.00 85.75 125 MET A O 1
ATOM 1015 N N . ASN A 1 126 ? 27.873 24.870 -54.140 1.00 86.75 126 ASN A N 1
ATOM 1016 C CA . ASN A 1 126 ? 27.470 26.103 -54.820 1.00 86.75 126 ASN A CA 1
ATOM 1017 C C . ASN A 1 126 ? 28.371 26.414 -56.020 1.00 86.75 126 ASN A C 1
ATOM 1019 O O . ASN A 1 126 ? 27.868 26.694 -57.109 1.00 86.75 126 ASN A O 1
ATOM 1023 N N . PHE A 1 127 ? 29.694 26.302 -55.859 1.00 90.00 127 PHE A N 1
ATOM 1024 C CA . PHE A 1 127 ? 30.640 26.486 -56.962 1.00 90.00 127 PHE A CA 1
ATOM 1025 C C . PHE A 1 127 ? 30.418 25.458 -58.077 1.00 90.00 127 PHE A C 1
ATOM 1027 O O . PHE A 1 127 ? 30.320 25.817 -59.249 1.00 90.00 127 PHE A O 1
ATOM 1034 N N . LYS A 1 128 ? 30.268 24.175 -57.724 1.00 89.50 128 LYS A N 1
ATOM 1035 C CA . LYS A 1 128 ? 29.988 23.103 -58.690 1.00 89.50 128 LYS A CA 1
ATOM 1036 C C . LYS A 1 128 ? 28.675 23.340 -59.433 1.00 89.50 128 LYS A C 1
ATOM 1038 O O . LYS A 1 128 ? 28.623 23.146 -60.646 1.00 89.50 128 LYS A O 1
ATOM 1043 N N . TRP A 1 129 ? 27.632 23.772 -58.730 1.00 88.19 129 TRP A N 1
ATOM 1044 C CA . TRP A 1 129 ? 26.344 24.108 -59.328 1.00 88.19 129 TRP A CA 1
ATOM 1045 C C . TRP A 1 129 ? 26.469 25.286 -60.291 1.00 88.19 129 TRP A C 1
ATOM 1047 O O . TRP A 1 129 ? 26.043 25.182 -61.439 1.00 88.19 129 TRP A O 1
ATOM 1057 N N . GLN A 1 130 ? 27.136 26.368 -59.882 1.00 90.81 130 GLN A N 1
ATOM 1058 C CA . GLN A 1 130 ? 27.400 27.516 -60.749 1.00 90.81 130 GLN A CA 1
ATOM 1059 C C . GLN A 1 130 ? 28.203 27.104 -61.991 1.00 90.81 130 GLN A C 1
ATOM 1061 O O . GLN A 1 130 ? 27.850 27.477 -63.110 1.00 90.81 130 GLN A O 1
ATOM 1066 N N . GLN A 1 131 ? 29.238 26.282 -61.818 1.00 90.88 131 GLN A N 1
ATOM 1067 C CA . GLN A 1 131 ? 30.038 25.765 -62.920 1.00 90.88 131 GLN A CA 1
ATOM 1068 C C . GLN A 1 131 ? 29.196 24.912 -63.874 1.00 90.88 131 GLN A C 1
ATOM 1070 O O . GLN A 1 131 ? 29.336 25.072 -65.083 1.00 90.88 131 GLN A O 1
ATOM 1075 N N . GLN A 1 132 ? 28.298 24.061 -63.369 1.00 90.06 132 GLN A N 1
ATOM 1076 C CA . GLN A 1 132 ? 27.356 23.298 -64.196 1.00 90.06 132 GLN A CA 1
ATOM 1077 C C . GLN A 1 132 ? 26.419 24.212 -64.990 1.00 90.06 132 GLN A C 1
ATOM 1079 O O . GLN A 1 132 ? 26.203 23.972 -66.175 1.00 90.06 132 GLN A O 1
ATOM 1084 N N . GLN A 1 133 ? 25.910 25.291 -64.386 1.00 87.56 133 GLN A N 1
ATOM 1085 C CA . GLN A 1 133 ? 25.105 26.283 -65.108 1.00 87.56 133 GLN A CA 1
ATOM 1086 C C . GLN A 1 133 ? 25.907 26.955 -66.231 1.00 87.56 133 GLN A C 1
ATOM 1088 O O . GLN A 1 133 ? 25.394 27.133 -67.335 1.00 87.56 133 GLN A O 1
ATOM 1093 N N . ILE A 1 134 ? 27.172 27.300 -65.975 1.00 87.50 134 ILE A N 1
ATOM 1094 C CA . ILE A 1 134 ? 28.074 27.865 -66.987 1.00 87.50 134 ILE A CA 1
ATOM 1095 C C . ILE A 1 134 ? 28.336 26.848 -68.105 1.00 87.50 134 ILE A C 1
ATOM 1097 O O . ILE A 1 134 ? 28.225 27.204 -69.272 1.00 87.50 134 ILE A O 1
ATOM 1101 N N . GLN A 1 135 ? 28.620 25.585 -67.770 1.00 86.25 135 GLN A N 1
ATOM 1102 C CA . GLN A 1 135 ? 28.852 24.522 -68.756 1.00 86.25 135 GLN A CA 1
ATOM 1103 C C . GLN A 1 135 ? 27.616 24.268 -69.623 1.00 86.25 135 GLN A C 1
ATOM 1105 O O . GLN A 1 135 ? 27.734 24.190 -70.840 1.00 86.25 135 GLN A O 1
ATOM 1110 N N . ASN A 1 136 ? 26.421 24.231 -69.028 1.00 83.06 136 ASN A N 1
ATOM 1111 C CA . ASN A 1 136 ? 25.172 24.115 -69.779 1.00 83.06 136 ASN A CA 1
ATOM 1112 C C . ASN A 1 136 ? 24.987 25.289 -70.748 1.00 83.06 136 ASN A C 1
ATOM 1114 O O . ASN A 1 136 ? 24.589 25.080 -71.886 1.00 83.06 136 ASN A O 1
ATOM 1118 N N . LYS A 1 137 ? 25.314 26.521 -70.336 1.00 81.94 137 LYS A N 1
ATOM 1119 C CA . LYS A 1 137 ? 25.275 27.689 -71.232 1.00 81.94 137 LYS A CA 1
ATOM 1120 C C . LYS A 1 137 ? 26.306 27.591 -72.358 1.00 81.94 137 LYS A C 1
ATOM 1122 O O . LYS A 1 137 ? 25.975 27.920 -73.491 1.00 81.94 137 LYS A O 1
ATOM 1127 N N . LEU A 1 138 ? 27.522 27.134 -72.056 1.00 80.88 138 LEU A N 1
ATOM 1128 C CA . LEU A 1 138 ? 28.590 26.935 -73.040 1.00 80.88 138 LEU A CA 1
ATOM 1129 C C . LEU A 1 138 ? 28.253 25.834 -74.049 1.00 80.88 138 LEU A C 1
ATOM 1131 O O . LEU A 1 138 ? 28.569 25.986 -75.221 1.00 80.88 138 LEU A O 1
ATOM 1135 N N . TYR A 1 139 ? 27.566 24.770 -73.628 1.00 79.19 139 TYR A N 1
ATOM 1136 C CA . TYR A 1 139 ? 27.111 23.703 -74.524 1.00 79.19 139 TYR A CA 1
ATOM 1137 C C . TYR A 1 139 ? 26.194 24.228 -75.640 1.00 79.19 139 TYR A C 1
ATOM 1139 O O . TYR A 1 139 ? 26.257 23.758 -76.771 1.00 79.19 139 TYR A O 1
ATOM 1147 N N . TYR A 1 140 ? 25.385 25.245 -75.336 1.00 75.50 140 TYR A N 1
ATOM 1148 C CA . TYR A 1 140 ? 24.537 25.931 -76.314 1.00 75.50 140 TYR A CA 1
ATOM 1149 C C . TYR A 1 140 ? 25.181 27.205 -76.890 1.00 75.50 140 TYR A C 1
ATOM 1151 O O . TYR A 1 140 ? 24.556 27.892 -77.694 1.00 75.50 140 TYR A O 1
ATOM 1159 N N . ALA A 1 141 ? 26.417 27.552 -76.513 1.00 66.25 141 ALA A N 1
ATOM 1160 C CA . ALA A 1 141 ? 27.110 28.707 -77.072 1.00 66.25 141 ALA A CA 1
ATOM 1161 C C . ALA A 1 141 ? 27.585 28.380 -78.497 1.00 66.25 141 ALA A C 1
ATOM 1163 O O . ALA A 1 141 ? 28.431 27.516 -78.702 1.00 66.25 141 ALA A O 1
ATOM 1164 N N . GLY A 1 142 ? 27.016 29.070 -79.491 1.00 68.56 142 GLY A N 1
ATOM 1165 C CA . GLY A 1 142 ? 27.278 28.831 -80.918 1.00 68.56 142 GLY A CA 1
ATOM 1166 C C . GLY A 1 142 ? 26.160 28.082 -81.655 1.00 68.56 142 GLY A C 1
ATOM 1167 O O . GLY A 1 142 ? 26.201 27.987 -82.878 1.00 68.56 142 GLY A O 1
ATOM 1168 N N . GLN A 1 143 ? 25.133 27.611 -80.943 1.00 69.56 143 GLN A N 1
ATOM 1169 C CA . GLN A 1 143 ? 23.877 27.110 -81.512 1.00 69.56 143 GLN A CA 1
ATOM 1170 C C . GLN A 1 143 ? 22.707 27.939 -80.960 1.00 69.56 143 GLN A C 1
ATOM 1172 O O . GLN A 1 143 ? 22.839 28.615 -79.940 1.00 69.56 143 GLN A O 1
ATOM 1177 N N . TYR A 1 144 ? 21.547 27.935 -81.624 1.00 60.94 144 TYR A N 1
ATOM 1178 C CA . TYR A 1 144 ? 20.364 28.575 -81.044 1.00 60.94 144 TYR A CA 1
ATOM 1179 C C . TYR A 1 144 ? 19.956 27.810 -79.783 1.00 60.94 144 TYR A C 1
ATOM 1181 O O . TYR A 1 144 ? 19.648 26.620 -79.851 1.00 60.94 144 TYR A O 1
ATOM 1189 N N . ALA A 1 145 ? 19.957 28.489 -78.633 1.00 65.75 145 ALA A N 1
ATOM 1190 C CA . ALA A 1 145 ? 19.478 27.899 -77.391 1.00 65.75 145 ALA A CA 1
ATOM 1191 C C . ALA A 1 145 ? 18.031 27.398 -77.590 1.00 65.75 145 ALA A C 1
ATOM 1193 O O . ALA A 1 145 ? 17.211 28.136 -78.148 1.00 65.75 145 ALA A O 1
ATOM 1194 N N . PRO A 1 146 ? 17.698 26.168 -77.161 1.00 66.50 146 PRO A N 1
ATOM 1195 C CA . PRO A 1 146 ? 16.374 25.600 -77.377 1.00 66.50 146 PRO A CA 1
ATOM 1196 C C . PRO A 1 146 ? 15.296 26.494 -76.751 1.00 66.50 146 PRO A C 1
ATOM 1198 O O . PRO A 1 146 ? 15.299 26.756 -75.546 1.00 66.50 146 PRO A O 1
ATO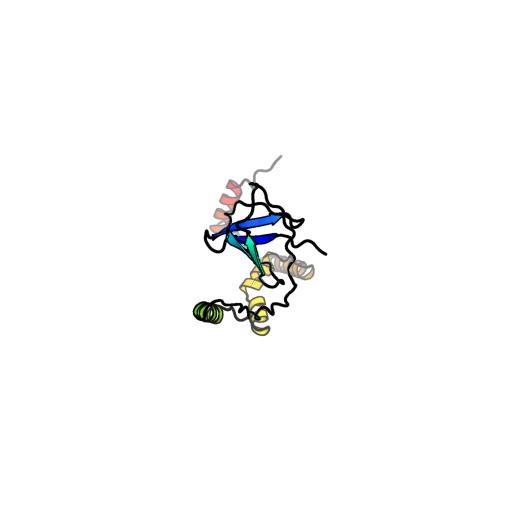M 1201 N N . ASN A 1 147 ? 14.367 26.987 -77.574 1.00 69.06 147 ASN A N 1
ATOM 1202 C CA . ASN A 1 147 ? 13.284 27.849 -77.119 1.00 69.06 147 ASN A CA 1
ATOM 1203 C C . ASN A 1 147 ? 12.134 27.004 -76.540 1.00 69.06 147 ASN A C 1
ATOM 1205 O O . ASN A 1 147 ? 11.598 26.105 -77.175 1.00 69.06 147 ASN A O 1
ATOM 1209 N N . SER A 1 148 ? 11.691 27.307 -75.319 1.00 69.19 148 SER A N 1
ATOM 1210 C CA . SER A 1 148 ? 10.543 26.610 -74.703 1.00 69.19 148 SER A CA 1
ATOM 1211 C C . SER A 1 148 ? 9.180 27.169 -75.133 1.00 69.19 148 SER A C 1
ATOM 1213 O O . SER A 1 148 ? 8.174 26.890 -74.488 1.00 69.19 148 SER A O 1
ATOM 1215 N N . LEU A 1 149 ? 9.113 27.931 -76.232 1.00 71.56 149 LEU A N 1
ATOM 1216 C CA . LEU A 1 149 ? 7.873 28.568 -76.697 1.00 71.56 149 LEU A CA 1
ATOM 1217 C C . LEU A 1 149 ? 6.759 27.563 -77.021 1.00 71.56 149 LEU A C 1
ATOM 1219 O O . LEU A 1 149 ? 5.592 27.919 -76.934 1.00 71.56 149 LEU A O 1
ATOM 1223 N N . LEU A 1 150 ? 7.091 26.314 -77.354 1.00 78.19 150 LEU A N 1
ATOM 1224 C CA . LEU A 1 150 ? 6.114 25.253 -77.624 1.00 78.19 150 LEU A CA 1
ATOM 1225 C C . LEU A 1 150 ? 6.087 24.167 -76.537 1.00 78.19 150 LEU A C 1
ATOM 1227 O O . LEU A 1 150 ? 5.471 23.124 -76.730 1.00 78.19 150 LEU A O 1
ATOM 1231 N N . ASN A 1 151 ? 6.740 24.384 -75.389 1.00 79.50 151 ASN A N 1
ATOM 1232 C CA . ASN A 1 151 ? 6.737 23.413 -74.297 1.00 79.50 151 ASN A CA 1
ATOM 1233 C C . ASN A 1 151 ? 5.409 23.506 -73.511 1.00 79.50 151 ASN A C 1
ATOM 1235 O O . ASN A 1 151 ? 5.190 24.498 -72.806 1.00 79.50 151 ASN A O 1
ATOM 1239 N N . PRO A 1 152 ? 4.522 22.492 -73.572 1.00 78.31 152 PRO A N 1
ATOM 1240 C CA . PRO A 1 152 ? 3.199 22.562 -72.947 1.00 78.31 152 PRO A CA 1
ATOM 1241 C C . PRO A 1 152 ? 3.269 22.666 -71.415 1.00 78.31 152 PRO A C 1
ATOM 1243 O O . PRO A 1 152 ? 2.394 23.268 -70.791 1.00 78.31 152 PRO A O 1
ATOM 1246 N N . PHE A 1 153 ? 4.335 22.152 -70.792 1.00 85.12 153 PHE A N 1
ATOM 1247 C CA . PHE A 1 153 ? 4.537 22.262 -69.347 1.00 85.12 153 PHE A CA 1
ATOM 1248 C C . PHE A 1 153 ? 4.958 23.672 -68.924 1.00 85.12 153 PHE A C 1
ATOM 1250 O O . PHE A 1 153 ? 4.513 24.149 -67.879 1.00 85.12 153 PHE A O 1
ATOM 1257 N N . ALA A 1 154 ? 5.755 24.366 -69.744 1.00 82.50 154 ALA A N 1
ATOM 1258 C CA . ALA A 1 154 ? 6.143 25.752 -69.484 1.00 82.50 154 ALA A CA 1
ATOM 1259 C C . ALA A 1 154 ? 4.925 26.691 -69.539 1.00 82.50 154 ALA A C 1
ATOM 1261 O O . ALA A 1 154 ? 4.763 27.532 -68.658 1.00 82.50 154 ALA A O 1
ATOM 1262 N N . TRP A 1 155 ? 4.006 26.486 -70.491 1.00 82.88 155 TRP A N 1
ATOM 1263 C CA . TRP A 1 155 ? 2.739 27.228 -70.556 1.00 82.88 155 TRP A CA 1
ATOM 1264 C C . TRP A 1 155 ? 1.825 26.948 -69.366 1.00 82.88 155 TRP A C 1
ATOM 1266 O O . TRP A 1 155 ? 1.243 27.874 -68.804 1.00 82.88 155 TRP A O 1
ATOM 1276 N N . ALA A 1 156 ? 1.731 25.691 -68.926 1.00 84.94 156 ALA A N 1
ATOM 1277 C CA . ALA A 1 156 ? 0.954 25.352 -67.739 1.00 84.94 156 ALA A CA 1
ATOM 1278 C C . ALA A 1 156 ? 1.511 26.036 -66.477 1.00 84.94 156 ALA A C 1
ATOM 1280 O O . ALA A 1 156 ? 0.742 26.530 -65.649 1.00 84.94 156 ALA A O 1
ATOM 1281 N N . GLN A 1 157 ? 2.837 26.098 -66.328 1.00 84.81 157 GLN A N 1
ATOM 1282 C CA . GLN A 1 157 ? 3.478 26.826 -65.230 1.00 84.81 157 GLN A CA 1
ATOM 1283 C C . GLN A 1 157 ? 3.292 28.341 -65.358 1.00 84.81 157 GLN A C 1
ATOM 1285 O O . GLN A 1 157 ? 2.968 28.985 -64.363 1.00 84.81 157 GLN A O 1
ATOM 1290 N N . PHE A 1 158 ? 3.411 28.898 -66.564 1.00 84.88 158 PHE A N 1
ATOM 1291 C CA . PHE A 1 158 ? 3.178 30.316 -66.828 1.00 84.88 158 PHE A CA 1
ATOM 1292 C C . PHE A 1 158 ? 1.745 30.736 -66.481 1.00 84.88 158 PHE A C 1
ATOM 1294 O O . PHE A 1 158 ? 1.555 31.699 -65.744 1.00 84.88 158 PHE A O 1
ATOM 1301 N N . ILE A 1 159 ? 0.734 29.979 -66.921 1.00 85.25 159 ILE A N 1
ATOM 1302 C CA . ILE A 1 159 ? -0.676 30.245 -66.593 1.00 85.25 159 ILE A CA 1
ATOM 1303 C C . ILE A 1 159 ? -0.900 30.169 -65.078 1.00 85.25 159 ILE A C 1
ATOM 1305 O O . ILE A 1 159 ? -1.603 31.006 -64.509 1.00 85.25 159 ILE A O 1
ATOM 1309 N N . LYS A 1 160 ? -0.279 29.195 -64.398 1.00 88.00 160 LYS A N 1
ATOM 1310 C CA . LYS A 1 160 ? -0.342 29.088 -62.933 1.00 88.00 160 LYS A CA 1
ATOM 1311 C C . LYS A 1 160 ? 0.307 30.291 -62.241 1.00 88.00 160 LYS A C 1
ATOM 1313 O O . LYS A 1 160 ? -0.309 30.847 -61.338 1.00 88.00 160 LYS A O 1
ATOM 1318 N N . ALA A 1 161 ? 1.495 30.711 -62.670 1.00 85.44 161 ALA A N 1
ATOM 1319 C CA . ALA A 1 161 ? 2.207 31.870 -62.127 1.00 85.44 161 ALA A CA 1
ATOM 1320 C C . ALA A 1 161 ? 1.445 33.183 -62.377 1.00 85.44 161 ALA A C 1
ATOM 1322 O O . ALA A 1 161 ? 1.295 34.004 -61.474 1.00 85.44 161 ALA A O 1
ATOM 1323 N N . TRP A 1 162 ? 0.853 33.339 -63.565 1.00 86.44 162 TRP A N 1
ATOM 1324 C CA . TRP A 1 162 ? -0.026 34.461 -63.894 1.00 86.44 162 TRP A CA 1
ATOM 1325 C C . TRP A 1 162 ? -1.246 34.510 -62.976 1.00 86.44 162 TRP A C 1
ATOM 1327 O O . TRP A 1 162 ? -1.567 35.555 -62.413 1.00 86.44 162 TRP A O 1
ATOM 1337 N N . LYS A 1 163 ? -1.913 33.367 -62.779 1.00 83.88 163 LYS A N 1
ATOM 1338 C CA . LYS A 1 163 ? -3.076 33.260 -61.890 1.00 83.88 163 LYS A CA 1
ATOM 1339 C C . LYS A 1 163 ? -2.713 33.528 -60.426 1.00 83.88 163 LYS A C 1
ATOM 1341 O O . LYS A 1 163 ? -3.534 34.063 -59.689 1.00 83.88 163 LYS A O 1
ATOM 1346 N N . ARG A 1 164 ? -1.490 33.180 -60.021 1.00 83.81 164 ARG A N 1
ATOM 1347 C CA . ARG A 1 164 ? -0.936 33.448 -58.687 1.00 83.81 164 ARG A CA 1
ATOM 1348 C C . ARG A 1 164 ? -0.499 34.907 -58.494 1.00 83.81 164 ARG A C 1
ATOM 1350 O O . ARG A 1 164 ? -0.349 35.341 -57.360 1.00 83.81 164 ARG A O 1
ATOM 1357 N N . GLY A 1 165 ? -0.398 35.680 -59.578 1.00 83.75 165 GLY A N 1
ATOM 1358 C CA . GLY A 1 165 ? -0.110 37.114 -59.541 1.00 83.75 165 GLY A CA 1
ATOM 1359 C C . GLY A 1 165 ? 1.375 37.466 -59.581 1.00 83.75 165 GLY A C 1
ATOM 1360 O O . GLY A 1 165 ? 1.702 38.636 -59.413 1.00 83.75 165 GLY A O 1
ATOM 1361 N N . ASP A 1 166 ? 2.253 36.499 -59.866 1.00 81.75 166 ASP A N 1
ATOM 1362 C CA . ASP A 1 166 ? 3.717 36.656 -59.818 1.00 81.75 166 ASP A CA 1
ATOM 1363 C C . ASP A 1 166 ? 4.246 37.755 -60.771 1.00 81.75 166 ASP A C 1
ATOM 1365 O O . ASP A 1 166 ? 5.343 38.269 -60.578 1.00 81.75 166 ASP A O 1
ATOM 1369 N N . PHE A 1 167 ? 3.467 38.140 -61.794 1.00 80.06 167 PHE A N 1
ATOM 1370 C CA . PHE A 1 167 ? 3.830 39.161 -62.792 1.00 80.06 167 PHE A CA 1
ATOM 1371 C C . PHE A 1 167 ? 3.172 40.529 -62.576 1.00 80.06 167 PHE A C 1
ATOM 1373 O O . PHE A 1 167 ? 3.342 41.432 -63.399 1.00 80.06 167 PHE A O 1
ATOM 1380 N N . LYS A 1 168 ? 2.404 40.717 -61.496 1.00 75.75 168 LYS A N 1
ATOM 1381 C CA . LYS A 1 168 ? 1.911 42.051 -61.144 1.00 75.75 168 LYS A CA 1
ATOM 1382 C C . LYS A 1 168 ? 3.069 42.846 -60.550 1.00 75.75 168 LYS A C 1
ATOM 1384 O O . LYS A 1 168 ? 3.429 42.666 -59.393 1.00 75.75 168 LYS A O 1
ATOM 1389 N N . SER A 1 169 ? 3.666 43.710 -61.367 1.00 62.56 169 SER A N 1
ATOM 1390 C CA . SER A 1 169 ? 4.640 44.686 -60.888 1.00 62.56 169 SER A CA 1
ATOM 1391 C C . SER A 1 169 ? 3.930 45.698 -59.991 1.00 62.56 169 SER A C 1
ATOM 1393 O O . SER A 1 169 ? 3.006 46.380 -60.440 1.00 62.56 169 SER A O 1
ATOM 1395 N N . ASN A 1 170 ? 4.359 45.791 -58.734 1.00 60.97 170 ASN A N 1
ATOM 1396 C CA . ASN A 1 170 ? 4.046 46.941 -57.899 1.00 60.97 170 ASN A CA 1
ATOM 1397 C C . ASN A 1 170 ? 4.948 48.088 -58.364 1.00 60.97 170 ASN A C 1
ATOM 1399 O O . ASN A 1 170 ? 6.154 48.068 -58.118 1.00 60.97 170 ASN A O 1
ATOM 1403 N N . LYS A 1 171 ? 4.358 49.042 -59.084 1.00 48.59 171 LYS A N 1
ATOM 1404 C CA . LYS A 1 171 ? 4.905 50.395 -59.187 1.00 48.59 171 LYS A CA 1
ATOM 1405 C C . LYS A 1 171 ? 4.644 51.142 -57.887 1.00 48.59 171 LYS A C 1
ATOM 1407 O O . LYS A 1 171 ? 3.547 50.929 -57.324 1.00 48.59 171 LYS A O 1
#

Foldseek 3Di:
DAADAQKWKAFPPVRDTDTAHPRNDDDDDDDAQIKIWIDDPQWDIDIDGHHPPDPDRDDDDDDDIHGDPPPDPDDDDDPAPDPVSVVVCVVPPDDDDDPVVVVVVCVPPVNVVVCVVVDDQDPVRVVVVVVVVVVVVVVCVPHPDDDCPPVVVVVVVVVVCVVVVVPPDDD

pLDDT: mean 85.42, std 8.51, range [48.59, 96.81]